Protein AF-Q4JCB7-F1 (afdb_monomer_lite)

InterPro domains:
  IPR009655 Preflagellin peptidase, C-terminal [PF06847] (3-90)

Structure (mmCIF, N/CA/C/O backbone):
data_AF-Q4JCB7-F1
#
_entry.id   AF-Q4JCB7-F1
#
loop_
_atom_site.group_PDB
_atom_site.id
_atom_site.type_symbol
_atom_site.label_atom_id
_atom_site.label_alt_id
_atom_site.label_comp_id
_atom_site.label_asym_id
_atom_site.label_entity_id
_atom_site.label_seq_id
_atom_site.pdbx_PDB_ins_code
_atom_site.Cartn_x
_atom_site.Cartn_y
_atom_site.Cartn_z
_atom_site.occupancy
_atom_site.B_iso_or_equiv
_atom_site.auth_seq_id
_atom_site.auth_comp_id
_atom_site.auth_asym_id
_atom_site.auth_atom_id
_atom_site.pdbx_PDB_model_num
ATOM 1 N N . MET A 1 1 ? -0.008 11.974 -13.495 1.00 45.50 1 MET A N 1
ATOM 2 C CA . MET A 1 1 ? -0.276 10.527 -13.642 1.00 45.50 1 MET A CA 1
ATOM 3 C C . MET A 1 1 ? -1.742 10.294 -13.295 1.00 45.50 1 MET A C 1
ATOM 5 O O . MET A 1 1 ? -2.141 10.688 -12.209 1.00 45.50 1 MET A O 1
ATOM 9 N N . ASN A 1 2 ? -2.573 9.792 -14.216 1.00 41.09 2 ASN A N 1
ATOM 10 C CA . ASN A 1 2 ? -3.999 9.571 -13.936 1.00 41.09 2 ASN A CA 1
ATOM 11 C C . ASN A 1 2 ? -4.157 8.354 -13.008 1.00 41.09 2 ASN A C 1
ATOM 13 O O . ASN A 1 2 ? -3.856 7.236 -13.424 1.00 41.09 2 ASN A O 1
ATOM 17 N N . LEU A 1 3 ? -4.659 8.566 -11.784 1.00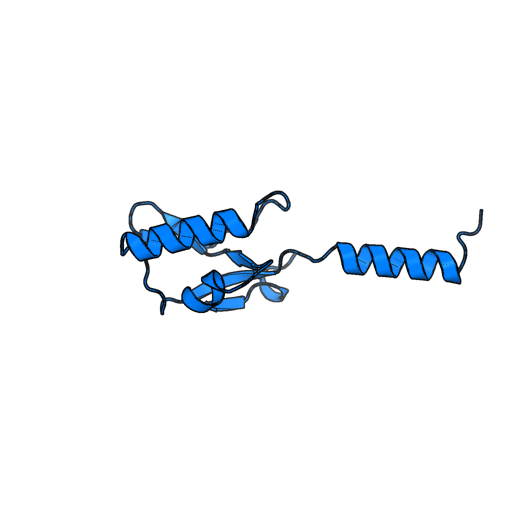 51.44 3 LEU A N 1
ATOM 18 C CA . LEU A 1 3 ? -4.971 7.507 -10.802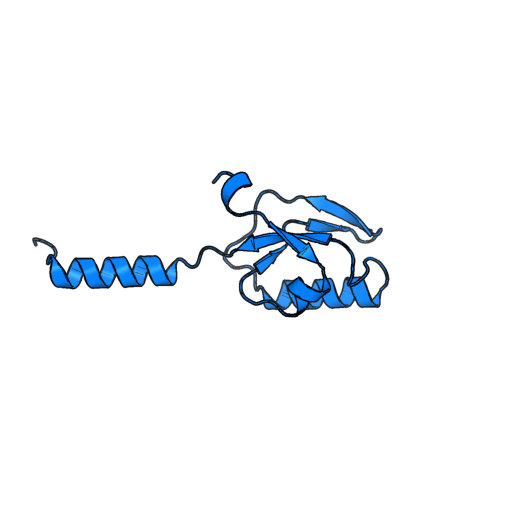 1.00 51.44 3 LEU A CA 1
ATOM 19 C C . LEU A 1 3 ? -5.849 6.389 -11.386 1.00 51.44 3 LEU A C 1
ATOM 21 O O . LEU A 1 3 ? -5.753 5.242 -10.962 1.00 51.44 3 LEU A O 1
ATOM 25 N N . ALA A 1 4 ? -6.661 6.713 -12.397 1.00 52.47 4 ALA A N 1
ATOM 26 C CA . ALA A 1 4 ? -7.578 5.791 -13.058 1.00 52.47 4 ALA A CA 1
ATOM 27 C C . ALA A 1 4 ? -6.909 4.578 -13.734 1.00 52.47 4 ALA A C 1
ATOM 29 O O . ALA A 1 4 ? -7.597 3.597 -13.994 1.00 52.47 4 ALA A O 1
ATOM 30 N N . ILE A 1 5 ? -5.604 4.623 -14.035 1.00 60.75 5 ILE A N 1
ATOM 31 C CA . ILE A 1 5 ? -4.931 3.542 -14.779 1.00 60.75 5 ILE A CA 1
ATOM 32 C C . ILE A 1 5 ? -4.194 2.567 -13.843 1.00 60.75 5 ILE A C 1
ATOM 34 O O . ILE A 1 5 ? -4.041 1.396 -14.183 1.00 60.75 5 ILE A O 1
ATOM 38 N N . SER A 1 6 ? -3.760 3.008 -12.657 1.00 69.62 6 SER A N 1
ATOM 39 C CA . SER A 1 6 ? -2.915 2.206 -11.754 1.00 69.62 6 SER A CA 1
ATOM 40 C C . SER A 1 6 ? -3.557 1.856 -10.408 1.00 69.62 6 SER A C 1
ATOM 42 O O . SER A 1 6 ? -3.066 0.949 -9.728 1.00 69.62 6 SER A O 1
ATOM 44 N N . ALA A 1 7 ? -4.632 2.543 -10.007 1.00 82.94 7 ALA A N 1
ATOM 45 C CA . ALA A 1 7 ? -5.331 2.257 -8.760 1.00 82.94 7 ALA A CA 1
ATOM 46 C C . ALA A 1 7 ? -6.231 1.020 -8.901 1.00 82.94 7 ALA A C 1
ATOM 48 O O . ALA A 1 7 ? -7.031 0.912 -9.830 1.00 82.94 7 ALA A O 1
ATOM 49 N N . ARG A 1 8 ? -6.145 0.096 -7.943 1.00 88.31 8 ARG A N 1
ATOM 50 C CA . ARG A 1 8 ? -7.013 -1.083 -7.852 1.00 88.31 8 ARG A CA 1
ATOM 51 C C . ARG A 1 8 ? -7.558 -1.256 -6.444 1.00 88.31 8 ARG A C 1
ATOM 53 O O . ARG A 1 8 ? -6.927 -0.856 -5.469 1.00 88.31 8 ARG A O 1
ATOM 60 N N . ARG A 1 9 ? -8.719 -1.895 -6.341 1.00 92.56 9 ARG A N 1
ATOM 61 C CA . ARG A 1 9 ? -9.364 -2.200 -5.064 1.00 92.56 9 ARG A CA 1
ATOM 62 C C . ARG A 1 9 ? -9.083 -3.652 -4.680 1.00 92.56 9 ARG A C 1
ATOM 64 O O . ARG A 1 9 ? -9.396 -4.548 -5.459 1.00 92.56 9 ARG A O 1
ATOM 71 N N . ILE A 1 10 ? -8.499 -3.882 -3.507 1.00 94.44 10 ILE A N 1
ATOM 72 C CA . ILE A 1 10 ? -8.194 -5.223 -2.975 1.00 94.44 10 ILE A CA 1
ATOM 73 C C . ILE A 1 10 ? -8.630 -5.332 -1.516 1.00 94.44 10 ILE A C 1
ATOM 75 O O . ILE A 1 10 ? -8.915 -4.312 -0.886 1.00 94.44 10 ILE A O 1
ATOM 79 N N . LYS A 1 11 ? -8.702 -6.549 -0.973 1.00 96.44 11 LYS A N 1
ATOM 80 C CA . LYS A 1 11 ? -8.971 -6.727 0.456 1.00 96.44 11 LYS A CA 1
ATOM 81 C C . LYS A 1 11 ? -7.726 -6.441 1.285 1.00 96.44 11 LYS A C 1
ATOM 83 O O . LYS A 1 11 ? -6.603 -6.615 0.808 1.00 96.44 11 LYS A O 1
ATOM 88 N N . VAL A 1 12 ? -7.925 -6.062 2.544 1.00 94.81 12 VAL A N 1
ATOM 89 C CA . VAL A 1 12 ? -6.826 -5.834 3.492 1.00 94.81 12 VAL A CA 1
ATOM 90 C C . VAL A 1 12 ? -5.959 -7.087 3.631 1.00 94.81 12 VAL A C 1
ATOM 92 O O . VAL A 1 12 ? -4.739 -6.981 3.550 1.00 94.81 12 VAL A O 1
ATOM 95 N N . LYS A 1 13 ? -6.547 -8.285 3.726 1.00 95.75 13 LYS A N 1
ATOM 96 C CA . LYS A 1 13 ? -5.760 -9.533 3.770 1.00 95.75 13 LYS A CA 1
ATOM 97 C C . LYS A 1 13 ? -4.854 -9.736 2.555 1.00 95.75 13 LYS A C 1
ATOM 99 O O . LYS A 1 13 ? -3.704 -10.148 2.702 1.00 95.75 13 LYS A O 1
ATOM 104 N N . ASP A 1 14 ? -5.342 -9.384 1.366 1.00 94.94 14 ASP A N 1
ATOM 105 C CA . ASP A 1 14 ? -4.573 -9.511 0.129 1.00 94.94 14 ASP A CA 1
ATOM 106 C C . ASP A 1 14 ? -3.410 -8.512 0.148 1.00 94.94 14 ASP A C 1
ATOM 108 O O . ASP A 1 14 ? -2.276 -8.870 -0.172 1.00 94.94 14 ASP A O 1
ATOM 112 N N . PHE A 1 15 ? -3.663 -7.283 0.613 1.00 94.44 15 PHE A N 1
ATOM 113 C CA . PHE A 1 15 ? -2.639 -6.256 0.791 1.00 94.44 15 PHE A CA 1
ATOM 114 C C . PHE A 1 15 ? -1.536 -6.697 1.763 1.00 94.44 15 PHE A C 1
ATOM 116 O O . PHE A 1 15 ? -0.353 -6.594 1.437 1.00 94.44 15 PHE A O 1
ATOM 123 N N . LEU A 1 16 ? -1.907 -7.263 2.915 1.00 93.50 16 LEU A N 1
ATOM 124 C CA . LEU A 1 16 ? -0.964 -7.727 3.939 1.00 93.50 16 LEU A CA 1
ATOM 125 C C . LEU A 1 16 ? -0.020 -8.836 3.450 1.00 93.50 16 LEU A C 1
ATOM 127 O O . LEU A 1 16 ? 1.086 -8.972 3.979 1.00 93.50 16 LEU A O 1
ATOM 131 N N . SER A 1 17 ? -0.452 -9.607 2.450 1.00 92.50 17 SER A N 1
ATOM 132 C CA . SER A 1 17 ? 0.332 -10.666 1.801 1.00 92.50 17 SER A CA 1
ATOM 133 C C . SER A 1 17 ? 1.111 -10.202 0.559 1.00 92.50 17 SER A C 1
ATOM 135 O O . SER A 1 17 ? 1.921 -10.95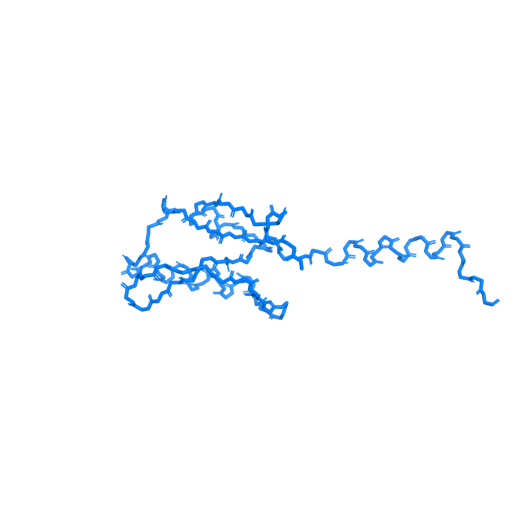2 0.015 1.00 92.50 17 SER A O 1
ATOM 137 N N . SER A 1 18 ? 0.877 -8.970 0.102 1.00 88.56 18 SER A N 1
ATOM 138 C CA . SER A 1 18 ? 1.442 -8.430 -1.137 1.00 88.56 18 SER A CA 1
ATOM 139 C C . SER A 1 18 ? 2.810 -7.767 -0.944 1.00 88.56 18 SER A C 1
ATOM 141 O O . SER A 1 18 ? 3.174 -7.368 0.162 1.00 88.56 18 SER A O 1
ATOM 143 N N . LYS A 1 19 ? 3.558 -7.610 -2.041 1.00 83.19 19 LYS A N 1
ATOM 144 C CA . LYS A 1 19 ? 4.781 -6.794 -2.123 1.00 83.19 19 LYS A CA 1
ATOM 145 C C . LYS A 1 19 ? 4.617 -5.733 -3.206 1.00 83.19 19 LYS A C 1
ATOM 147 O O . LYS A 1 19 ? 3.888 -5.975 -4.169 1.00 83.19 19 LYS A O 1
ATOM 152 N N . PHE A 1 20 ? 5.305 -4.600 -3.060 1.00 82.81 20 PHE A N 1
ATOM 153 C CA . PHE A 1 20 ? 5.321 -3.503 -4.043 1.00 82.81 20 PHE A CA 1
ATOM 154 C C . PHE A 1 20 ? 3.961 -2.820 -4.284 1.00 82.81 20 PHE A C 1
ATOM 156 O O . PHE A 1 20 ? 3.752 -2.170 -5.314 1.00 82.81 20 PHE A O 1
ATOM 163 N N . LEU A 1 21 ? 3.021 -2.973 -3.348 1.00 87.69 21 LEU A N 1
ATOM 164 C CA . LEU A 1 21 ? 1.754 -2.253 -3.363 1.00 87.69 21 LEU A CA 1
ATOM 165 C C . LEU A 1 21 ? 1.772 -1.162 -2.309 1.00 87.69 21 LEU A C 1
ATOM 167 O O . LEU A 1 21 ? 2.121 -1.407 -1.158 1.00 87.69 21 LEU A O 1
ATOM 171 N N . PHE A 1 22 ? 1.301 0.009 -2.709 1.00 89.62 22 PHE A N 1
ATOM 172 C CA . PHE A 1 22 ? 1.174 1.169 -1.848 1.00 89.62 22 PHE A CA 1
ATOM 173 C C . PHE A 1 22 ? -0.305 1.456 -1.620 1.00 89.62 22 PHE A C 1
ATOM 175 O O . PHE A 1 22 ? -1.067 1.539 -2.591 1.00 89.62 22 PHE A O 1
ATOM 182 N N . PRO A 1 23 ? -0.751 1.594 -0.364 1.00 90.75 23 PRO A N 1
ATOM 183 C CA . PRO A 1 23 ? -2.139 1.895 -0.085 1.00 90.75 23 PRO A CA 1
ATOM 184 C C . PRO A 1 23 ? -2.429 3.340 -0.483 1.00 90.75 23 PRO A C 1
ATOM 186 O O . PRO A 1 23 ? -1.683 4.259 -0.157 1.00 90.75 23 PRO A O 1
ATOM 189 N N . LEU A 1 24 ? -3.523 3.537 -1.207 1.00 90.56 24 LEU A N 1
ATOM 190 C CA . LEU A 1 24 ? -4.124 4.845 -1.452 1.00 90.56 24 LEU A CA 1
ATOM 191 C C . LEU A 1 24 ? -5.179 5.170 -0.402 1.00 90.56 24 LEU A C 1
ATOM 193 O O . LEU A 1 24 ? -5.470 6.336 -0.164 1.00 90.56 24 LEU A O 1
ATOM 197 N N . THR A 1 25 ? -5.758 4.15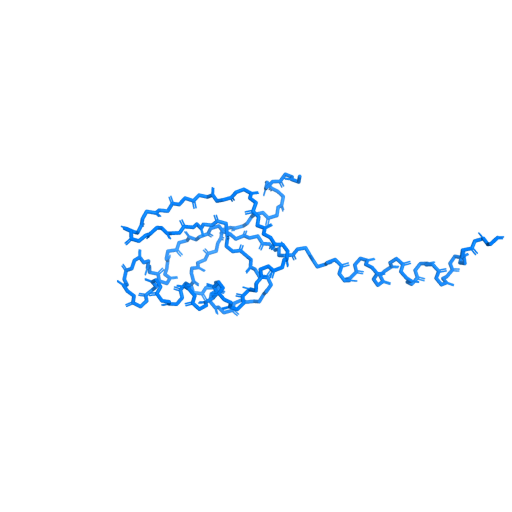4 0.230 1.00 91.62 25 THR A N 1
ATOM 198 C CA . THR A 1 25 ? -6.589 4.367 1.408 1.00 91.62 25 THR A CA 1
ATOM 199 C C . THR A 1 25 ? -5.694 4.710 2.599 1.00 91.62 25 THR A C 1
ATOM 201 O O . THR A 1 25 ? -4.736 3.998 2.891 1.00 91.62 25 THR A O 1
ATOM 204 N N . VAL A 1 26 ? -6.002 5.803 3.287 1.00 90.19 26 VAL A N 1
ATOM 205 C CA . VAL A 1 26 ? -5.376 6.208 4.550 1.00 90.19 26 VAL A CA 1
ATOM 206 C C . VAL A 1 26 ? -6.450 6.171 5.626 1.00 90.19 26 VAL A C 1
ATOM 208 O O . VAL A 1 26 ? -7.586 6.582 5.377 1.00 90.19 26 VAL A O 1
ATOM 211 N N . ILE A 1 27 ? -6.096 5.653 6.798 1.00 89.12 27 ILE A N 1
ATOM 212 C CA . ILE A 1 27 ? -7.000 5.491 7.936 1.00 89.12 27 ILE A CA 1
ATOM 213 C C . ILE A 1 27 ? -6.512 6.413 9.049 1.00 89.12 27 ILE A C 1
ATOM 215 O O . ILE A 1 27 ? -5.334 6.377 9.401 1.00 89.12 27 ILE A O 1
ATOM 219 N N . ASP A 1 28 ? -7.397 7.260 9.567 1.00 85.81 28 ASP A N 1
ATOM 220 C CA . ASP A 1 28 ? -7.080 8.106 10.717 1.00 85.81 28 ASP A CA 1
ATOM 221 C C . ASP A 1 28 ? -7.189 7.332 12.047 1.00 85.81 28 ASP A C 1
ATOM 223 O O . ASP A 1 28 ? -7.672 6.199 12.108 1.00 85.81 28 ASP A O 1
ATOM 227 N N . GLU A 1 29 ? -6.772 7.955 13.151 1.00 81.44 29 GLU A N 1
ATOM 228 C CA . GLU A 1 29 ? -6.851 7.357 14.495 1.00 81.44 29 GLU A CA 1
ATOM 229 C C . GLU A 1 29 ? -8.288 7.044 14.955 1.00 81.44 29 GLU A C 1
ATOM 231 O O . GLU A 1 29 ? -8.486 6.314 15.925 1.00 81.44 29 GLU A O 1
ATOM 236 N N . LYS A 1 30 ? -9.299 7.588 14.268 1.00 81.00 30 LYS A N 1
ATOM 237 C CA . LYS A 1 30 ? -10.725 7.373 14.538 1.00 81.00 30 LYS A CA 1
ATOM 238 C C . LYS A 1 30 ? -11.340 6.305 13.623 1.00 81.00 30 LYS A C 1
ATOM 240 O O . LYS A 1 30 ? -12.529 6.026 13.753 1.00 81.00 30 LYS A O 1
ATOM 245 N N . GLY A 1 31 ? -10.557 5.709 12.721 1.00 80.31 31 GLY A N 1
ATOM 246 C CA . GLY A 1 31 ? -11.014 4.708 11.757 1.00 80.31 31 GLY A CA 1
ATOM 247 C C . GLY A 1 31 ? -11.659 5.284 10.491 1.00 80.31 31 GLY A C 1
ATOM 248 O O . GLY A 1 31 ? -12.182 4.524 9.675 1.00 80.31 31 GLY A O 1
ATOM 249 N N . ASN A 1 32 ? -11.635 6.604 10.282 1.00 87.62 32 ASN A N 1
ATOM 250 C CA . ASN A 1 32 ? -12.154 7.206 9.058 1.00 87.62 32 ASN A CA 1
ATOM 251 C C . ASN A 1 32 ? -11.197 6.958 7.896 1.00 87.62 32 ASN A C 1
ATOM 253 O O . ASN A 1 32 ? -9.984 7.144 8.004 1.00 87.62 32 ASN A O 1
ATOM 257 N N . GLN A 1 33 ? -11.769 6.581 6.756 1.00 90.19 33 GLN A N 1
ATOM 258 C CA . GLN A 1 33 ? -11.023 6.293 5.541 1.00 90.19 33 GLN A CA 1
ATOM 259 C C . GLN A 1 33 ? -11.017 7.503 4.610 1.00 90.19 33 GLN A C 1
ATOM 261 O O . GLN A 1 33 ? -12.056 8.099 4.327 1.00 90.19 33 GLN A O 1
ATOM 266 N N . SER A 1 34 ? -9.845 7.821 4.075 1.00 89.50 34 SER A N 1
ATOM 267 C CA . SER A 1 34 ? -9.655 8.822 3.025 1.00 89.50 34 SER A CA 1
ATOM 268 C C . SER A 1 34 ? -8.802 8.251 1.896 1.00 89.50 34 SER A C 1
ATOM 270 O O . SER A 1 34 ? -8.125 7.239 2.073 1.00 89.50 34 SER A O 1
ATOM 272 N N . ILE A 1 35 ? -8.863 8.863 0.713 1.00 88.19 35 ILE A N 1
ATOM 273 C CA . ILE A 1 35 ? -8.051 8.457 -0.439 1.00 88.19 35 ILE A CA 1
ATOM 274 C C . ILE A 1 35 ? -6.975 9.516 -0.668 1.00 88.19 35 ILE A C 1
ATOM 276 O O . ILE A 1 35 ? -7.298 10.671 -0.944 1.00 88.19 35 ILE A O 1
ATOM 280 N N . ARG A 1 36 ? -5.703 9.115 -0.590 1.00 86.81 36 ARG A N 1
ATOM 281 C CA . ARG A 1 36 ? -4.570 9.945 -1.011 1.00 86.81 36 ARG A CA 1
ATOM 282 C C . ARG A 1 36 ? -4.350 9.828 -2.517 1.00 86.81 36 ARG A C 1
ATOM 284 O O . ARG A 1 36 ? -4.531 8.764 -3.108 1.00 86.81 36 ARG A O 1
ATOM 291 N N . THR A 1 37 ? -3.961 10.934 -3.142 1.00 78.44 37 THR A N 1
ATOM 292 C CA . THR A 1 37 ? -3.710 11.026 -4.591 1.00 78.44 37 THR A CA 1
ATOM 293 C C . THR A 1 37 ? -2.223 10.984 -4.947 1.00 78.44 37 THR A C 1
ATOM 295 O O . THR A 1 37 ? -1.883 10.832 -6.120 1.00 78.44 37 THR A O 1
ATOM 298 N N . SER A 1 38 ? -1.347 11.078 -3.946 1.00 72.19 38 SER A N 1
ATOM 299 C CA . SER A 1 38 ? 0.110 11.026 -4.061 1.00 72.19 38 SER A CA 1
ATOM 300 C C . SER A 1 38 ? 0.705 10.118 -2.984 1.00 72.19 38 SER A C 1
ATOM 302 O O . SER A 1 38 ? 0.095 9.889 -1.939 1.00 72.19 38 SER A O 1
ATOM 304 N N . PHE A 1 39 ? 1.894 9.595 -3.260 1.00 74.38 39 PHE A N 1
ATOM 305 C CA . PHE A 1 39 ? 2.727 8.818 -2.346 1.00 74.38 39 PHE A CA 1
ATOM 306 C C . PHE A 1 39 ? 4.190 9.108 -2.696 1.00 74.38 39 PHE A C 1
ATOM 308 O O . PHE A 1 39 ? 4.474 9.464 -3.846 1.00 74.38 39 PHE A O 1
ATOM 315 N N . ASP A 1 40 ? 5.084 9.003 -1.720 1.00 71.44 40 ASP A N 1
ATOM 316 C CA . ASP A 1 40 ? 6.519 9.114 -1.974 1.00 71.44 40 ASP A CA 1
ATOM 317 C C . ASP A 1 40 ? 7.062 7.776 -2.494 1.00 71.44 40 ASP A C 1
ATOM 319 O O . ASP A 1 40 ? 6.646 6.705 -2.055 1.00 71.44 40 ASP A O 1
ATOM 323 N N . VAL A 1 41 ? 7.980 7.833 -3.457 1.00 67.94 41 VAL A N 1
ATOM 324 C CA . VAL A 1 41 ? 8.656 6.646 -4.002 1.00 67.94 41 VAL A CA 1
ATOM 325 C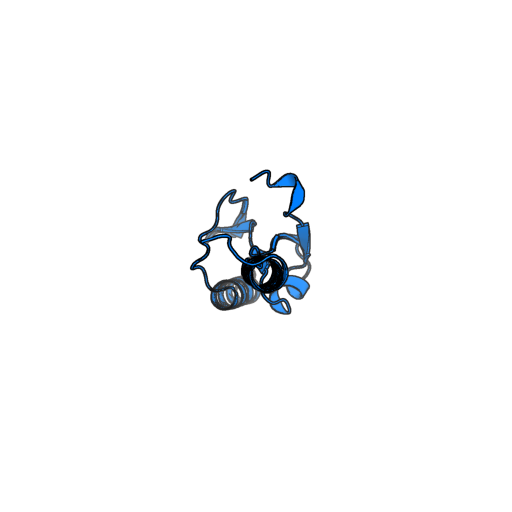 C . VAL A 1 41 ? 9.655 6.078 -2.990 1.00 67.94 41 VAL A C 1
ATOM 327 O O . VAL A 1 41 ? 9.986 4.898 -3.067 1.00 67.94 41 VAL A O 1
ATOM 330 N N . GLU A 1 42 ? 10.106 6.895 -2.036 1.00 72.56 42 GLU A N 1
ATOM 331 C CA . GLU A 1 42 ? 10.963 6.472 -0.925 1.00 72.56 42 GLU A CA 1
ATOM 332 C C . GLU A 1 42 ? 10.190 5.768 0.207 1.00 72.56 42 GLU A C 1
ATOM 334 O O . GLU A 1 42 ? 10.813 5.240 1.125 1.00 72.56 42 GLU A O 1
ATOM 339 N N . GLU A 1 43 ? 8.850 5.722 0.156 1.00 77.62 43 GLU A N 1
ATOM 340 C CA . GLU A 1 43 ? 8.053 4.959 1.124 1.00 77.62 43 GLU A CA 1
ATOM 341 C C . GLU A 1 43 ? 8.387 3.458 1.063 1.00 77.62 43 GLU A C 1
ATOM 343 O O . GLU A 1 43 ? 8.450 2.855 -0.011 1.00 77.62 43 GLU A O 1
ATOM 348 N N . ASP A 1 44 ? 8.520 2.824 2.229 1.00 81.69 44 ASP A N 1
ATOM 349 C CA . ASP A 1 44 ? 8.706 1.376 2.333 1.00 81.69 44 ASP A CA 1
ATOM 350 C C . ASP A 1 44 ? 7.342 0.658 2.340 1.00 81.69 44 ASP A C 1
ATOM 352 O O . ASP A 1 44 ? 6.467 0.909 3.178 1.00 81.69 44 ASP A O 1
ATOM 356 N N . ASP A 1 45 ? 7.146 -0.281 1.410 1.00 82.44 45 ASP A N 1
ATOM 357 C CA . ASP A 1 45 ? 5.932 -1.093 1.348 1.00 82.44 45 ASP A CA 1
ATOM 358 C C . ASP A 1 45 ? 5.779 -2.005 2.582 1.00 82.44 45 ASP A C 1
ATOM 360 O O . ASP A 1 45 ? 4.664 -2.382 2.961 1.00 82.44 45 ASP A O 1
ATOM 364 N N . GLU A 1 46 ? 6.878 -2.342 3.260 1.00 87.19 46 GLU A N 1
ATOM 365 C CA . GLU A 1 46 ? 6.861 -3.078 4.520 1.00 87.19 46 GLU A CA 1
ATOM 366 C C . GLU A 1 46 ? 6.289 -2.272 5.683 1.00 87.19 46 GLU A C 1
ATOM 368 O O . GLU A 1 46 ? 5.517 -2.827 6.476 1.00 87.19 46 GLU A O 1
ATOM 373 N N . GLU A 1 47 ? 6.613 -0.984 5.776 1.00 91.06 47 GLU A N 1
ATOM 374 C CA . GLU A 1 47 ? 6.068 -0.100 6.808 1.00 91.06 47 GLU A CA 1
ATOM 375 C C . GLU A 1 47 ? 4.551 0.019 6.677 1.00 91.06 47 GLU A C 1
ATOM 377 O O . GLU A 1 47 ? 3.826 -0.155 7.660 1.00 91.06 47 GLU A O 1
ATOM 382 N N . TRP A 1 48 ? 4.046 0.166 5.451 1.00 91.31 48 TRP A N 1
ATOM 383 C CA . TRP A 1 48 ? 2.607 0.175 5.205 1.00 91.31 48 TRP A CA 1
ATOM 384 C C . TRP A 1 48 ? 1.926 -1.130 5.602 1.00 91.31 48 TRP A C 1
ATOM 386 O O . TRP A 1 48 ? 0.854 -1.105 6.211 1.00 91.31 48 TRP A O 1
ATOM 396 N N . ARG A 1 49 ? 2.538 -2.286 5.318 1.00 92.25 49 ARG A N 1
ATOM 397 C CA . ARG A 1 49 ? 2.001 -3.571 5.794 1.00 92.25 49 ARG A CA 1
ATOM 398 C C . ARG A 1 49 ? 1.980 -3.648 7.317 1.00 92.25 49 ARG A C 1
ATOM 400 O O . ARG A 1 49 ? 1.012 -4.166 7.869 1.00 92.25 49 ARG A O 1
ATOM 407 N N . LYS A 1 50 ? 3.023 -3.169 8.006 1.00 93.69 50 LYS A N 1
ATOM 408 C CA . LYS A 1 50 ? 3.072 -3.146 9.480 1.00 93.69 50 LYS A CA 1
ATOM 409 C C . LYS A 1 50 ? 1.955 -2.272 10.047 1.00 93.69 50 LYS A C 1
ATOM 411 O O . LYS A 1 50 ? 1.207 -2.744 10.900 1.00 93.69 50 LYS A O 1
ATOM 416 N N . LEU A 1 51 ? 1.785 -1.071 9.504 1.00 92.94 51 LEU A N 1
ATOM 417 C CA . LEU A 1 51 ? 0.741 -0.135 9.908 1.00 92.94 51 LEU A CA 1
ATOM 418 C C . LEU A 1 51 ? -0.664 -0.726 9.717 1.00 92.94 51 LEU A C 1
ATOM 420 O O . LEU A 1 51 ? -1.494 -0.705 10.621 1.00 92.94 51 LEU A O 1
ATOM 424 N N . TYR A 1 52 ? -0.919 -1.346 8.564 1.00 93.69 52 TYR A N 1
ATOM 425 C CA . TYR A 1 52 ? -2.199 -1.997 8.297 1.00 93.69 52 TYR A CA 1
ATOM 426 C C . TYR A 1 52 ? -2.459 -3.213 9.197 1.00 93.69 52 TYR A C 1
ATOM 428 O O . TYR A 1 52 ? -3.605 -3.432 9.590 1.00 93.69 52 TYR A O 1
ATOM 436 N N . ARG A 1 53 ? -1.427 -3.981 9.584 1.00 94.50 53 ARG A N 1
ATOM 437 C CA . ARG A 1 53 ? -1.580 -5.036 10.607 1.00 94.50 53 ARG A CA 1
ATOM 438 C C . ARG A 1 53 ? -1.970 -4.451 11.954 1.00 94.50 53 ARG A C 1
ATOM 440 O O . ARG A 1 53 ? -2.806 -5.027 12.639 1.00 94.50 53 ARG A O 1
ATOM 447 N N . GLU A 1 54 ? -1.385 -3.319 12.328 1.00 94.50 54 GLU A N 1
ATOM 448 C CA . GLU A 1 54 ? -1.727 -2.631 13.569 1.00 94.50 54 GLU A CA 1
ATOM 449 C C . GLU A 1 54 ? -3.177 -2.132 13.551 1.00 94.50 54 GLU A C 1
ATOM 451 O O . GLU A 1 54 ? -3.899 -2.322 14.527 1.00 94.50 54 GLU A O 1
ATOM 456 N N . TYR A 1 55 ? -3.648 -1.575 12.432 1.00 93.38 55 TYR A N 1
ATOM 457 C CA . TYR A 1 55 ? -5.043 -1.152 12.282 1.00 93.38 55 TYR A CA 1
ATOM 458 C C . TYR A 1 55 ? -6.033 -2.316 12.375 1.00 93.38 55 TYR A C 1
ATOM 460 O O . TYR A 1 55 ? -7.072 -2.175 13.023 1.00 93.38 55 TYR A O 1
ATOM 468 N N . VAL A 1 56 ? -5.699 -3.471 11.791 1.00 93.88 56 VAL A N 1
ATOM 469 C CA . VAL A 1 56 ? -6.483 -4.704 11.967 1.00 93.88 56 VAL A CA 1
ATOM 470 C C . VAL A 1 56 ? -6.462 -5.149 13.430 1.00 93.88 56 VAL A C 1
ATOM 472 O O . VAL A 1 56 ? -7.513 -5.424 14.004 1.00 93.88 56 VAL A O 1
ATOM 475 N N . GLY A 1 57 ? -5.286 -5.162 14.065 1.00 92.88 57 GLY A N 1
ATOM 476 C CA . GLY A 1 57 ? -5.124 -5.565 15.464 1.00 92.88 57 GLY A CA 1
ATOM 477 C C . GLY A 1 57 ? -5.871 -4.667 16.455 1.00 92.88 57 GLY A C 1
ATOM 478 O O . GLY A 1 57 ? -6.386 -5.154 17.458 1.00 92.88 57 GLY A O 1
ATOM 479 N N . LYS A 1 58 ? -5.987 -3.369 16.156 1.00 92.56 58 LYS A N 1
ATOM 480 C CA . LYS A 1 58 ? -6.767 -2.394 16.935 1.00 92.56 58 LYS A CA 1
ATOM 481 C C . LYS A 1 58 ? -8.269 -2.417 16.622 1.00 92.56 58 LYS A C 1
ATOM 483 O O . LYS A 1 58 ? -9.025 -1.702 17.273 1.00 92.56 58 LYS A O 1
ATOM 488 N N . GLY A 1 59 ? -8.710 -3.197 15.633 1.00 91.94 59 GLY A N 1
ATOM 489 C CA . GLY A 1 59 ? -10.108 -3.244 15.199 1.00 91.94 59 GLY A CA 1
ATOM 490 C C . GLY A 1 59 ? -10.581 -1.992 14.451 1.00 91.94 59 GLY A C 1
ATOM 491 O O . GLY A 1 59 ? -11.785 -1.801 14.305 1.00 91.94 59 GLY A O 1
ATOM 492 N N . LEU A 1 60 ? -9.658 -1.147 13.970 1.00 91.31 60 LEU A N 1
ATOM 493 C CA . LEU A 1 60 ? -9.983 0.034 13.155 1.00 91.31 60 LEU A CA 1
ATOM 494 C C . LEU A 1 60 ? -10.453 -0.361 11.749 1.00 91.31 60 LEU A C 1
ATOM 496 O O . LEU A 1 60 ? -11.246 0.348 11.135 1.00 91.31 60 LEU A O 1
ATOM 500 N N . ILE A 1 61 ? -9.966 -1.499 11.251 1.00 92.75 61 ILE A N 1
ATOM 501 C CA . ILE A 1 61 ? -10.368 -2.126 9.988 1.00 92.75 61 ILE A CA 1
ATOM 502 C C . ILE A 1 61 ? -10.416 -3.645 10.153 1.00 92.75 61 ILE A C 1
ATOM 504 O O . ILE A 1 61 ? -9.803 -4.207 11.059 1.00 92.75 61 ILE A O 1
ATOM 508 N N . ARG A 1 62 ? -11.107 -4.329 9.244 1.00 93.75 62 ARG A N 1
ATOM 509 C CA . ARG A 1 62 ? -11.154 -5.792 9.165 1.00 93.75 62 ARG A CA 1
ATOM 510 C C . ARG A 1 62 ? -10.379 -6.282 7.953 1.00 93.75 62 ARG A C 1
ATOM 512 O O . ARG A 1 62 ? -10.303 -5.612 6.928 1.00 93.75 62 ARG A O 1
ATOM 519 N N . GLU A 1 63 ? -9.886 -7.511 8.034 1.00 94.06 63 GLU A N 1
ATOM 520 C CA . GLU A 1 63 ? -9.188 -8.178 6.928 1.00 94.06 63 GLU A CA 1
ATOM 521 C C . GLU A 1 63 ? -10.011 -8.265 5.632 1.00 94.06 63 GLU A C 1
ATOM 523 O O . GLU A 1 63 ? -9.455 -8.293 4.531 1.00 94.06 63 GLU A O 1
ATOM 528 N N . GLU A 1 64 ? -11.336 -8.290 5.770 1.00 96.00 64 GLU A N 1
ATOM 529 C CA . GLU A 1 64 ? -12.282 -8.386 4.660 1.00 96.00 64 GLU A CA 1
ATOM 530 C C . GLU A 1 64 ? -12.733 -7.038 4.105 1.00 96.00 64 GLU A C 1
ATOM 532 O O . GLU A 1 64 ? -13.437 -7.002 3.091 1.00 96.00 64 GLU A O 1
ATOM 537 N N . ASP A 1 65 ? -12.323 -5.941 4.741 1.00 94.38 65 ASP A N 1
ATOM 538 C CA . ASP A 1 65 ? -12.587 -4.614 4.218 1.00 94.38 65 ASP A CA 1
ATOM 539 C C . ASP A 1 65 ? -11.743 -4.378 2.960 1.00 94.38 65 ASP A C 1
ATOM 541 O O . ASP A 1 65 ? -10.664 -4.947 2.762 1.00 94.38 65 ASP A O 1
ATOM 545 N N . TYR A 1 66 ? -12.268 -3.541 2.073 1.00 94.56 66 TYR A N 1
ATOM 546 C CA . TYR A 1 66 ? -11.615 -3.220 0.815 1.00 94.56 66 TYR A CA 1
ATOM 547 C C . TYR A 1 66 ? -10.895 -1.887 0.902 1.00 94.56 66 TYR A C 1
ATOM 549 O O . TYR A 1 66 ? -11.490 -0.891 1.309 1.00 94.56 66 TYR A O 1
ATOM 557 N N . ILE A 1 67 ? -9.676 -1.856 0.378 1.00 94.12 67 ILE A N 1
ATOM 558 C CA . ILE A 1 67 ? -8.862 -0.653 0.264 1.00 94.12 67 ILE A CA 1
ATOM 559 C C . ILE A 1 67 ? -8.423 -0.415 -1.171 1.00 94.12 67 ILE A C 1
ATOM 561 O O . ILE A 1 67 ? -8.337 -1.336 -1.989 1.00 94.12 67 ILE A O 1
ATOM 565 N N . TRP A 1 68 ? -8.146 0.846 -1.470 1.00 92.75 68 TRP A N 1
ATOM 566 C CA . TRP A 1 68 ? -7.499 1.242 -2.706 1.00 92.75 68 TRP A CA 1
ATOM 567 C C . TRP A 1 68 ? -5.996 1.124 -2.540 1.00 92.75 68 TRP A C 1
ATOM 569 O O . TRP A 1 68 ? -5.434 1.589 -1.551 1.00 92.75 68 TRP A O 1
ATOM 579 N N . VAL A 1 69 ? -5.352 0.517 -3.526 1.00 91.06 69 VAL A N 1
ATOM 580 C CA . VAL A 1 69 ? -3.901 0.390 -3.611 1.00 91.06 69 VAL A CA 1
ATOM 581 C C . VAL A 1 69 ? -3.441 0.747 -5.013 1.00 91.06 69 VAL A C 1
ATOM 583 O O . VAL A 1 69 ? -4.213 0.693 -5.971 1.00 91.06 69 VAL A O 1
ATOM 586 N N . MET A 1 70 ? -2.167 1.060 -5.147 1.00 88.00 70 MET A N 1
ATOM 587 C CA . MET A 1 70 ? -1.502 1.293 -6.416 1.00 88.00 70 MET A CA 1
ATOM 588 C C . MET A 1 70 ? -0.206 0.493 -6.458 1.00 88.00 70 MET A C 1
ATOM 590 O O . MET A 1 70 ? 0.416 0.230 -5.430 1.00 88.00 70 MET A O 1
ATOM 594 N N . TRP A 1 71 ? 0.189 0.085 -7.659 1.00 80.69 71 TRP A N 1
ATOM 595 C CA . TRP A 1 71 ? 1.519 -0.464 -7.880 1.00 80.69 71 TRP A CA 1
ATOM 596 C C . TRP A 1 71 ? 2.563 0.636 -7.727 1.00 80.69 71 TRP A C 1
ATOM 598 O O . TRP A 1 71 ? 2.465 1.668 -8.395 1.00 80.69 71 TRP A O 1
ATOM 608 N N . GLY A 1 72 ? 3.584 0.392 -6.905 1.00 74.31 72 GLY A N 1
ATOM 609 C CA . GLY A 1 72 ? 4.819 1.159 -7.016 1.00 74.31 72 GLY A CA 1
ATOM 610 C C . GLY A 1 72 ? 5.349 0.956 -8.428 1.00 74.31 72 GLY A C 1
ATOM 611 O O . GLY A 1 72 ? 5.458 -0.189 -8.869 1.00 74.31 72 GLY A O 1
ATOM 612 N N . VAL A 1 73 ? 5.581 2.040 -9.175 1.00 69.31 73 VAL A N 1
ATOM 613 C CA . VAL A 1 73 ? 6.052 1.941 -10.562 1.00 69.31 73 VAL A CA 1
ATOM 614 C C . VAL A 1 73 ? 7.344 1.127 -10.544 1.00 69.31 73 VAL A C 1
ATOM 616 O O . VAL A 1 73 ? 8.323 1.584 -9.953 1.00 69.31 73 VAL A O 1
ATOM 619 N N . PRO A 1 74 ? 7.392 -0.063 -11.167 1.00 66.81 74 PRO A N 1
ATOM 620 C CA . PRO A 1 74 ? 8.619 -0.828 -11.230 1.00 66.81 74 PRO A CA 1
ATOM 621 C C . PRO A 1 74 ? 9.494 -0.161 -12.292 1.00 66.81 74 PRO A C 1
ATOM 623 O O . PRO A 1 74 ? 9.514 -0.566 -13.451 1.00 66.81 74 PRO A O 1
ATOM 626 N N . VAL A 1 75 ? 10.175 0.921 -11.911 1.00 71.19 75 VAL A N 1
ATOM 627 C CA . VAL A 1 75 ? 11.006 1.718 -12.826 1.00 71.19 75 VAL A CA 1
ATOM 628 C C . VAL A 1 75 ? 12.208 0.899 -13.306 1.00 71.19 75 VAL A C 1
ATOM 630 O O . VAL A 1 75 ? 12.673 1.067 -14.429 1.00 71.19 75 VAL A O 1
ATOM 633 N N . ILE A 1 76 ? 12.665 -0.050 -12.479 1.00 79.44 76 ILE A N 1
ATOM 634 C CA . ILE A 1 76 ? 13.827 -0.909 -12.738 1.00 79.44 76 ILE A CA 1
ATOM 635 C C . ILE A 1 76 ? 13.683 -1.707 -14.050 1.00 79.44 76 ILE A C 1
ATOM 637 O O . ILE A 1 76 ? 14.583 -1.599 -14.879 1.00 79.44 76 ILE A O 1
ATOM 641 N N . PRO A 1 77 ? 12.586 -2.449 -14.316 1.00 81.31 77 PRO A N 1
ATOM 642 C CA . PRO A 1 77 ? 12.357 -3.072 -15.621 1.00 81.31 77 PRO A CA 1
ATOM 643 C C . PRO A 1 77 ? 12.476 -2.125 -16.820 1.00 81.31 77 PRO A C 1
ATOM 645 O O . PRO A 1 77 ? 13.048 -2.509 -17.838 1.00 81.31 77 PRO A O 1
ATOM 648 N N . PHE A 1 78 ? 11.978 -0.890 -16.710 1.00 83.88 78 PHE A N 1
ATOM 649 C CA . PHE A 1 78 ? 12.076 0.092 -17.793 1.00 83.88 78 PHE A CA 1
ATOM 650 C C . PHE A 1 78 ? 13.515 0.573 -17.996 1.00 83.88 78 PHE A C 1
ATOM 652 O O . PHE A 1 78 ? 13.968 0.652 -19.136 1.00 83.88 78 PHE A O 1
ATOM 659 N N . PHE A 1 79 ? 14.255 0.829 -16.911 1.00 85.94 79 PHE A N 1
ATOM 660 C CA . PHE A 1 79 ? 15.683 1.146 -16.990 1.00 85.94 79 PHE A CA 1
ATOM 661 C C . PHE A 1 79 ? 16.486 0.001 -17.604 1.00 85.94 79 PHE A C 1
ATOM 663 O O . PHE A 1 79 ? 17.314 0.232 -18.481 1.00 85.94 79 PHE A O 1
ATOM 670 N N . PHE A 1 80 ? 16.213 -1.233 -17.184 1.00 89.56 80 PHE A N 1
ATOM 671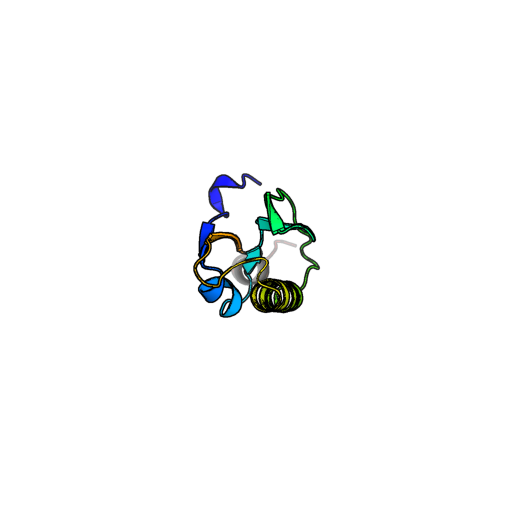 C CA . PHE A 1 80 ? 16.874 -2.417 -17.714 1.00 89.56 80 PHE A CA 1
ATOM 672 C C . PHE A 1 80 ? 16.598 -2.597 -19.210 1.00 89.56 80 PHE A C 1
ATOM 674 O O . PHE A 1 80 ? 17.521 -2.834 -19.986 1.00 89.56 80 PHE A O 1
ATOM 681 N N . LEU A 1 81 ? 15.348 -2.414 -19.641 1.00 89.50 81 LEU A N 1
ATOM 682 C CA . LEU A 1 81 ? 14.990 -2.465 -21.055 1.00 89.50 81 LEU A CA 1
ATOM 683 C C . LEU A 1 81 ? 15.674 -1.348 -21.854 1.00 89.50 81 LEU A C 1
ATOM 685 O O . LEU A 1 81 ? 16.223 -1.612 -22.921 1.00 89.50 81 LEU A O 1
ATOM 689 N N . GLY A 1 82 ? 15.689 -0.122 -21.328 1.00 89.38 82 GLY A N 1
ATOM 690 C CA . GLY A 1 82 ? 16.403 0.998 -21.940 1.00 89.38 82 GLY A CA 1
ATOM 691 C C . GLY A 1 82 ? 17.901 0.722 -22.091 1.00 89.38 82 GLY A C 1
ATOM 692 O O . GLY A 1 82 ? 18.475 1.015 -23.137 1.00 89.38 82 GLY A O 1
ATOM 693 N N . TYR A 1 83 ? 18.515 0.090 -21.090 1.00 90.75 83 TYR A N 1
ATOM 694 C CA . TYR A 1 83 ? 19.909 -0.347 -21.134 1.00 90.75 83 TYR A CA 1
ATOM 695 C C . TYR A 1 83 ? 20.156 -1.436 -22.190 1.00 90.75 83 TYR A C 1
ATOM 697 O O . TYR A 1 83 ? 21.118 -1.362 -22.948 1.00 90.75 83 TYR A O 1
ATOM 705 N N . LEU A 1 84 ? 19.273 -2.431 -22.307 1.00 93.31 84 LEU A N 1
ATOM 706 C CA . LEU A 1 84 ? 19.390 -3.442 -23.364 1.00 93.31 84 LEU A CA 1
ATOM 707 C C . LEU A 1 84 ? 19.279 -2.817 -24.760 1.00 93.31 84 LEU A C 1
ATOM 709 O O . LEU A 1 84 ? 20.061 -3.146 -25.650 1.00 93.31 84 LEU A O 1
ATOM 713 N N . ILE A 1 85 ? 18.336 -1.892 -24.947 1.00 92.06 85 ILE A N 1
ATOM 714 C CA . ILE A 1 85 ? 18.164 -1.173 -26.213 1.00 92.06 85 ILE A CA 1
ATOM 715 C C . ILE A 1 85 ? 19.410 -0.338 -26.529 1.00 92.06 85 ILE A C 1
ATOM 717 O O . ILE A 1 85 ? 19.862 -0.345 -27.674 1.00 92.06 85 ILE A O 1
ATOM 721 N N . SER A 1 86 ? 19.997 0.343 -25.538 1.00 90.38 86 SER A N 1
ATOM 722 C CA . SER A 1 86 ? 21.196 1.162 -25.749 1.00 90.38 86 SER A CA 1
ATOM 723 C C . SER A 1 86 ? 22.418 0.330 -26.146 1.00 90.38 86 SER A C 1
ATOM 725 O O . SER A 1 86 ? 23.206 0.781 -26.976 1.00 90.38 86 SER A O 1
ATOM 727 N N . LEU A 1 87 ? 22.543 -0.897 -25.630 1.00 88.38 87 LEU A N 1
ATOM 728 C CA . LEU A 1 87 ? 23.579 -1.845 -26.048 1.00 88.38 87 LEU A CA 1
ATOM 729 C C . LEU A 1 87 ? 23.395 -2.332 -27.492 1.00 88.38 87 LEU A C 1
ATOM 731 O O . LEU A 1 87 ? 24.383 -2.516 -28.196 1.00 88.38 87 LEU A O 1
ATOM 735 N N . VAL A 1 88 ? 22.151 -2.555 -27.932 1.00 87.94 88 VAL A N 1
ATOM 736 C CA . VAL A 1 88 ? 21.851 -3.099 -29.271 1.00 87.94 88 VAL A CA 1
ATOM 737 C C . VAL A 1 88 ? 21.927 -2.030 -30.357 1.00 87.94 88 VAL A C 1
ATOM 739 O O . VAL A 1 88 ? 22.476 -2.281 -31.426 1.00 87.94 88 VAL A O 1
ATOM 742 N N . ILE A 1 89 ? 21.359 -0.850 -30.105 1.00 84.31 89 ILE A N 1
ATOM 743 C CA . ILE A 1 89 ? 21.340 0.248 -31.082 1.00 84.31 89 ILE A CA 1
ATOM 744 C C . ILE A 1 89 ? 22.705 0.948 -31.129 1.00 84.31 89 ILE A C 1
ATOM 746 O O . ILE A 1 89 ? 23.086 1.461 -32.178 1.00 84.31 89 ILE A O 1
ATOM 750 N N . GLY A 1 90 ? 23.454 0.922 -30.019 1.00 66.62 90 GLY A N 1
ATOM 751 C CA . GLY A 1 90 ? 24.631 1.754 -29.820 1.00 66.62 90 GLY A CA 1
ATOM 752 C C . GLY A 1 90 ? 24.210 3.215 -29.684 1.00 66.62 90 GLY A C 1
ATOM 753 O O . GLY A 1 90 ? 23.499 3.754 -30.528 1.00 66.62 90 GLY A O 1
ATOM 754 N N . PHE A 1 91 ? 24.627 3.894 -28.617 1.00 60.97 91 PHE A N 1
ATOM 755 C CA . PHE A 1 91 ? 24.551 5.355 -28.627 1.00 60.97 91 PHE A CA 1
ATOM 756 C C . PHE A 1 91 ? 25.490 5.847 -29.739 1.00 60.97 91 PHE A C 1
ATOM 758 O O . PHE A 1 91 ? 26.681 5.532 -29.663 1.00 60.97 91 PHE A O 1
ATOM 765 N N . PRO A 1 92 ? 25.010 6.575 -30.767 1.00 58.16 92 PRO A N 1
ATOM 766 C CA . PRO A 1 92 ? 25.922 7.296 -31.637 1.00 58.16 92 PRO A CA 1
ATOM 767 C C . PRO A 1 92 ? 26.625 8.333 -30.753 1.00 58.16 92 PRO A C 1
ATOM 769 O O . PRO A 1 92 ? 25.980 9.242 -30.229 1.00 58.16 92 PRO A O 1
ATOM 772 N N . ILE A 1 93 ? 27.915 8.109 -30.500 1.00 55.91 93 ILE A N 1
ATOM 773 C CA . ILE A 1 93 ? 28.832 9.120 -29.960 1.00 55.91 93 ILE A CA 1
ATOM 774 C C . ILE A 1 93 ? 29.110 10.125 -31.074 1.00 55.91 93 ILE A C 1
ATOM 776 O O . ILE A 1 93 ? 29.326 9.664 -32.220 1.00 55.91 93 ILE A O 1
#

Secondary structure (DSSP, 8-state):
--HHHHEEEEEHHHHHH-SSEEE-EEE-TT--EEE-S---TT--HHHHHHHHHHHHHTTSS-TTSEEEEEE---HHHHHHHHHHHHHHH----

Sequence (93 aa):
MNLAISARRIKVKDFLSSKFLFPLTVIDEKGNQSIRTSFDVEEDDEEWRKLYREYVGKGLIREEDYIWVMWGVPVIPFFFLGYLISLVIGFPI

pLDDT: mean 84.13, std 12.21, range [41.09, 96.44]

Radius of gyration: 17.31 Å; chains: 1; bounding box: 41×22×49 Å

Organism: Sulfolobus acidocaldarius (strain ATCC 33909 / DSM 639 / JCM 8929 / NBRC 15157 / NCIMB 11770) (NCBI:txid330779)

Foldseek 3Di:
DDCVPFKDKDFLLVLLVDAQKDFQWDADPQLDTDGHPDDDLPDHSVVVSVVSVVCCVVVSDHRGDMTMIGGSPPVVVVVVVVVVVCVVVPDPD